Protein AF-A0ABD3BXP4-F1 (afdb_monomer_lite)

Structure (mmCIF, N/CA/C/O backbone):
data_AF-A0ABD3BXP4-F1
#
_entry.id   AF-A0ABD3BXP4-F1
#
loop_
_atom_site.group_PDB
_atom_site.id
_atom_site.type_symbol
_atom_site.label_atom_id
_atom_site.label_alt_id
_atom_site.label_comp_id
_atom_site.label_asym_id
_atom_site.label_entity_id
_atom_site.label_seq_id
_atom_site.pdbx_PDB_ins_code
_atom_site.Cartn_x
_atom_site.Cartn_y
_atom_site.Cartn_z
_atom_site.occupancy
_atom_site.B_iso_or_equiv
_atom_site.auth_seq_id
_atom_site.auth_comp_id
_atom_site.auth_asym_id
_atom_site.auth_atom_id
_atom_site.pdbx_PDB_model_num
ATOM 1 N N . MET A 1 1 ? -20.651 24.480 10.090 1.00 40.59 1 MET A N 1
ATOM 2 C CA . MET A 1 1 ? -19.998 23.654 9.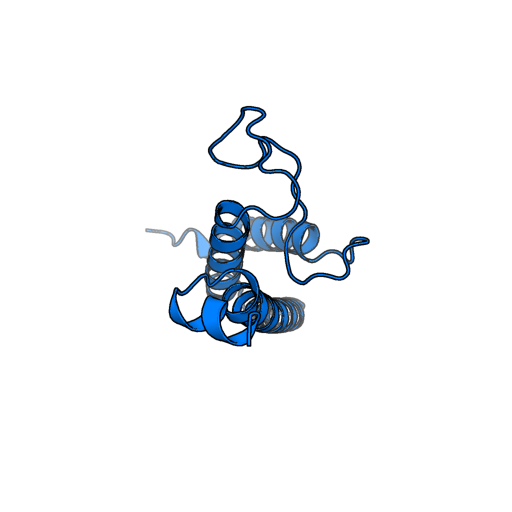054 1.00 40.59 1 MET A CA 1
ATOM 3 C C . MET A 1 1 ? -20.212 22.213 9.464 1.00 40.59 1 MET A C 1
ATOM 5 O O . MET A 1 1 ? -19.673 21.822 10.487 1.00 40.59 1 MET A O 1
ATOM 9 N N . HIS A 1 2 ? -21.087 21.483 8.774 1.00 48.44 2 HIS A N 1
ATOM 10 C CA . HIS A 1 2 ? -21.228 20.048 9.014 1.00 48.44 2 HIS A CA 1
ATOM 11 C C . HIS A 1 2 ? -19.946 19.380 8.520 1.00 48.44 2 HIS A C 1
ATOM 13 O O . HIS A 1 2 ? -19.571 19.586 7.366 1.00 48.44 2 HIS A O 1
ATOM 19 N N . ASP A 1 3 ? -19.243 18.674 9.403 1.00 56.88 3 ASP A N 1
ATOM 20 C CA . ASP A 1 3 ? -18.042 17.943 9.019 1.00 56.88 3 ASP A CA 1
ATOM 21 C C . ASP A 1 3 ? -18.461 16.850 8.023 1.00 56.88 3 ASP A C 1
ATOM 23 O O . ASP A 1 3 ? -19.333 16.031 8.312 1.00 56.88 3 ASP A O 1
ATOM 27 N N . CYS A 1 4 ? -17.914 16.881 6.806 1.00 58.25 4 CYS A N 1
ATOM 28 C CA . CYS A 1 4 ? -18.305 15.972 5.716 1.00 58.25 4 CYS A CA 1
ATOM 29 C C . CYS A 1 4 ? -18.085 14.491 6.101 1.00 58.25 4 CYS A C 1
ATOM 31 O O . CYS A 1 4 ? -18.719 13.583 5.571 1.00 58.25 4 CYS A O 1
ATOM 33 N N . THR A 1 5 ? -17.213 14.266 7.082 1.00 59.25 5 THR A N 1
ATOM 34 C CA . THR A 1 5 ? -16.868 12.977 7.689 1.00 59.25 5 THR A CA 1
ATOM 35 C C . THR A 1 5 ? -18.021 12.323 8.466 1.00 59.25 5 THR A C 1
ATOM 37 O O . THR A 1 5 ? -18.005 11.110 8.681 1.00 59.25 5 THR A O 1
ATOM 40 N N . GLU A 1 6 ? -19.031 13.102 8.869 1.00 62.03 6 GLU A N 1
ATOM 41 C CA . GLU A 1 6 ? -20.190 12.634 9.636 1.00 62.03 6 GLU A CA 1
ATOM 42 C C . GLU A 1 6 ? -21.306 12.090 8.733 1.00 62.03 6 GLU A C 1
ATOM 44 O O . GLU A 1 6 ? -22.199 11.389 9.215 1.00 62.03 6 GLU A O 1
ATOM 49 N N . LEU A 1 7 ? -21.268 12.378 7.423 1.00 75.69 7 LEU A N 1
ATOM 50 C CA . LEU A 1 7 ? -22.239 11.819 6.487 1.00 75.69 7 LEU A CA 1
ATOM 51 C C . LEU A 1 7 ? -21.978 10.318 6.300 1.00 75.69 7 LEU A C 1
ATOM 53 O O . LEU A 1 7 ? -20.861 9.940 5.944 1.00 75.69 7 LEU A O 1
ATOM 57 N N . PRO A 1 8 ? -22.996 9.449 6.440 1.00 73.38 8 PRO A N 1
ATOM 58 C CA . PRO A 1 8 ? -22.824 7.994 6.355 1.00 73.38 8 PRO A CA 1
ATOM 59 C C . PRO A 1 8 ? -22.314 7.517 4.984 1.00 73.38 8 PRO A C 1
ATOM 61 O O . PRO A 1 8 ? -21.710 6.448 4.883 1.00 73.38 8 PRO A O 1
ATOM 64 N N . GLU A 1 9 ? -22.503 8.323 3.939 1.00 79.25 9 GLU A N 1
ATOM 65 C CA . GLU A 1 9 ? -22.044 8.041 2.577 1.00 79.25 9 GLU A CA 1
ATOM 66 C C . GLU A 1 9 ? -20.512 8.088 2.439 1.00 79.25 9 GLU A C 1
ATOM 68 O O . GLU A 1 9 ? -19.934 7.291 1.697 1.00 79.25 9 GLU A O 1
ATOM 73 N N . VAL A 1 10 ? -19.824 8.963 3.186 1.00 79.81 10 VAL A N 1
ATOM 74 C CA . VAL A 1 10 ? -18.370 9.169 3.051 1.00 79.81 10 VAL A CA 1
ATOM 75 C C . VAL A 1 10 ? -17.571 7.964 3.573 1.00 79.81 10 VAL A C 1
ATOM 77 O O . VAL A 1 10 ? -16.796 7.389 2.801 1.00 79.81 10 VAL A O 1
ATOM 80 N N . PRO A 1 11 ? -17.783 7.471 4.813 1.00 77.94 11 PRO A N 1
ATOM 81 C CA . PRO A 1 11 ? -17.138 6.248 5.286 1.00 77.94 11 PRO A CA 1
ATOM 82 C C . PRO A 1 11 ? -17.510 5.020 4.450 1.00 77.94 11 PRO A C 1
ATOM 84 O O . PRO A 1 11 ? -16.696 4.108 4.304 1.00 77.94 11 PRO A O 1
ATOM 87 N N . ARG A 1 12 ? -18.725 4.976 3.886 1.00 82.62 12 ARG A N 1
ATOM 88 C CA . ARG A 1 12 ? -19.167 3.873 3.024 1.00 82.62 12 ARG A CA 1
ATOM 89 C C . ARG A 1 12 ? -18.388 3.834 1.710 1.00 82.62 12 ARG A C 1
ATOM 91 O O . ARG A 1 12 ? -17.916 2.762 1.332 1.00 82.62 12 ARG A O 1
ATOM 98 N N . GLY A 1 13 ? -18.200 4.984 1.060 1.00 83.25 13 GLY A N 1
ATOM 99 C CA . GLY A 1 13 ? -17.384 5.097 -0.150 1.00 83.25 13 GLY A CA 1
ATOM 100 C C . GLY A 1 13 ? -15.931 4.686 0.093 1.00 83.25 13 GLY A C 1
ATOM 101 O O . GLY A 1 13 ? -15.375 3.887 -0.659 1.00 83.25 13 GLY A O 1
ATOM 102 N N . ILE A 1 14 ? -15.344 5.138 1.203 1.00 83.62 14 ILE A N 1
ATOM 103 C CA . ILE A 1 14 ? -13.966 4.791 1.583 1.00 83.62 14 ILE A CA 1
ATOM 104 C C . ILE A 1 14 ? -13.814 3.290 1.826 1.00 83.62 14 ILE A C 1
ATOM 106 O O . ILE A 1 14 ? -12.871 2.685 1.322 1.00 83.62 14 ILE A O 1
ATOM 110 N N . LYS A 1 15 ? -14.759 2.662 2.540 1.00 82.31 15 LYS A N 1
ATOM 111 C CA . LYS A 1 15 ? -14.763 1.203 2.734 1.00 82.31 15 LYS A CA 1
ATOM 112 C C . LYS A 1 15 ? -14.804 0.450 1.404 1.00 82.31 15 LYS A C 1
ATOM 114 O O . LYS A 1 15 ? -14.115 -0.554 1.271 1.00 82.31 15 LYS A O 1
ATOM 119 N N . LEU A 1 16 ? -15.574 0.926 0.424 1.00 83.06 16 LEU A N 1
ATOM 120 C CA . LEU A 1 16 ? -15.668 0.285 -0.889 1.00 83.06 16 LEU A CA 1
ATOM 121 C C . LEU A 1 16 ? -14.345 0.369 -1.664 1.00 83.06 16 LEU A C 1
ATOM 123 O O . LEU A 1 16 ? -13.874 -0.647 -2.167 1.00 83.06 16 LEU A O 1
ATOM 127 N N . ILE A 1 17 ? -13.726 1.554 -1.706 1.00 84.56 17 ILE A N 1
ATOM 128 C CA . ILE A 1 17 ? -12.427 1.766 -2.366 1.00 84.56 17 ILE A CA 1
ATOM 129 C C . ILE A 1 17 ? -11.354 0.897 -1.703 1.00 84.56 17 ILE A C 1
ATOM 131 O O . ILE A 1 17 ? -10.616 0.190 -2.384 1.00 84.56 17 ILE A O 1
ATOM 135 N N . LEU A 1 18 ? -11.309 0.888 -0.370 1.00 81.44 18 LEU A N 1
ATOM 136 C CA . LEU A 1 18 ? -10.369 0.058 0.373 1.00 81.44 18 LEU A CA 1
ATOM 137 C C . LEU A 1 18 ? -10.596 -1.431 0.135 1.00 81.44 18 LEU A C 1
ATOM 139 O O . LEU A 1 18 ? -9.625 -2.144 -0.058 1.00 81.44 18 LEU A O 1
ATOM 143 N N . ASN A 1 19 ? -11.843 -1.902 0.100 1.00 81.12 19 ASN A N 1
ATOM 144 C CA . ASN A 1 19 ? -12.134 -3.305 -0.192 1.00 81.12 19 ASN A CA 1
ATOM 145 C C . ASN A 1 19 ? -11.696 -3.714 -1.604 1.00 81.12 19 ASN A C 1
ATOM 147 O O . ASN A 1 19 ? -11.319 -4.863 -1.789 1.00 81.12 19 ASN A O 1
ATOM 151 N N . LEU A 1 20 ? -11.712 -2.801 -2.581 1.00 80.12 20 LEU A N 1
ATOM 152 C CA . LEU A 1 20 ? -11.184 -3.064 -3.924 1.00 80.12 20 LEU A CA 1
ATOM 153 C C . LEU A 1 20 ? -9.652 -3.148 -3.917 1.00 80.12 20 LEU A C 1
ATOM 155 O O . LEU A 1 20 ? -9.091 -4.082 -4.480 1.00 80.12 20 LEU A O 1
ATOM 159 N N . CYS A 1 21 ? -8.974 -2.209 -3.251 1.00 78.00 21 CYS A N 1
ATOM 160 C CA . CYS A 1 21 ? -7.508 -2.167 -3.199 1.00 78.00 21 CYS A CA 1
ATOM 161 C C . CYS A 1 21 ? -6.885 -3.220 -2.266 1.00 78.00 21 CYS A C 1
ATOM 163 O O . CYS A 1 21 ? -5.729 -3.592 -2.445 1.00 78.00 21 CYS A O 1
ATOM 165 N N . LEU A 1 22 ? -7.622 -3.648 -1.239 1.00 74.19 22 LEU A N 1
ATOM 166 C CA . LEU A 1 22 ? -7.210 -4.641 -0.243 1.00 74.19 22 LEU A CA 1
ATOM 167 C C . LEU A 1 22 ? -7.788 -6.029 -0.520 1.00 74.19 22 LEU A C 1
ATOM 169 O O . LEU A 1 22 ? -7.496 -6.946 0.246 1.00 74.19 22 LEU A O 1
ATOM 173 N N . SER A 1 23 ? -8.610 -6.180 -1.565 1.00 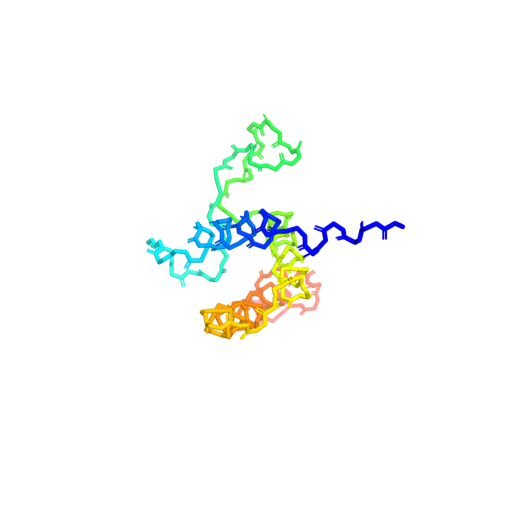72.94 23 SER A N 1
ATOM 174 C CA . SER A 1 23 ? -9.085 -7.489 -2.004 1.00 72.94 23 SER A CA 1
ATOM 175 C C . SER A 1 23 ? -7.881 -8.391 -2.249 1.00 72.94 23 SER A C 1
ATOM 177 O O . SER A 1 23 ? -6.875 -7.930 -2.793 1.00 72.94 23 SER A O 1
ATOM 179 N N . ASP A 1 24 ? -7.976 -9.658 -1.846 1.00 59.47 24 ASP A N 1
ATOM 180 C CA . ASP A 1 24 ? -6.956 -10.665 -2.129 1.00 59.47 24 ASP A CA 1
ATOM 181 C C . ASP A 1 24 ? -6.897 -10.907 -3.647 1.00 59.47 24 ASP A C 1
ATOM 183 O O . ASP A 1 24 ? -7.539 -11.799 -4.201 1.00 59.47 24 ASP A O 1
ATOM 187 N N . GLY A 1 25 ? -6.168 -10.039 -4.346 1.00 60.44 25 GLY A N 1
ATOM 188 C CA . GLY A 1 25 ? -5.784 -10.219 -5.735 1.00 60.44 25 GLY A CA 1
ATOM 189 C C . GLY A 1 25 ? -4.634 -11.217 -5.848 1.00 60.44 25 GLY A C 1
ATOM 190 O O . GLY A 1 25 ? -3.960 -11.534 -4.873 1.00 60.44 25 GLY A O 1
ATOM 191 N N . PHE A 1 26 ? -4.364 -11.673 -7.069 1.00 51.31 26 PHE A N 1
ATOM 192 C CA . PHE A 1 26 ? -3.279 -12.609 -7.404 1.00 51.31 26 PHE A CA 1
ATOM 193 C C . PHE A 1 26 ? -1.856 -12.075 -7.145 1.00 51.31 26 PHE A C 1
ATOM 195 O O . PHE A 1 26 ? -0.878 -12.706 -7.548 1.00 51.31 26 PHE A O 1
ATOM 202 N N . ASP A 1 27 ? -1.722 -10.917 -6.504 1.00 59.06 27 ASP A N 1
ATOM 203 C CA . ASP A 1 27 ? -0.448 -10.255 -6.317 1.00 59.06 27 ASP A CA 1
ATOM 204 C C . ASP A 1 27 ? 0.191 -10.650 -4.984 1.00 59.06 27 ASP A C 1
ATOM 206 O O . ASP A 1 27 ? -0.403 -10.539 -3.911 1.00 59.06 27 ASP A O 1
ATOM 210 N N . THR A 1 28 ? 1.427 -11.137 -5.060 1.00 62.62 28 THR A N 1
ATOM 211 C CA . THR A 1 28 ? 2.198 -11.588 -3.890 1.00 62.62 28 THR A CA 1
ATOM 212 C C . THR A 1 28 ? 2.841 -10.402 -3.161 1.00 62.62 28 THR A C 1
ATOM 214 O O . THR A 1 28 ? 3.354 -10.553 -2.051 1.00 62.62 28 THR A O 1
ATOM 217 N N . PHE A 1 29 ? 2.822 -9.216 -3.780 1.00 65.06 29 PHE A N 1
ATOM 218 C CA . PHE A 1 29 ? 3.464 -8.012 -3.273 1.00 65.06 29 PHE A CA 1
ATOM 219 C C . PHE A 1 29 ? 2.502 -7.102 -2.486 1.00 65.06 29 PHE A C 1
ATOM 221 O O . PHE A 1 29 ? 1.284 -7.113 -2.681 1.00 65.06 29 PHE A O 1
ATOM 228 N N . PRO A 1 30 ? 3.034 -6.284 -1.554 1.00 66.94 30 PRO A N 1
ATOM 229 C CA . PRO A 1 30 ? 2.234 -5.308 -0.824 1.00 66.94 30 PRO A CA 1
ATOM 230 C C . PRO A 1 30 ? 1.771 -4.124 -1.689 1.00 66.94 30 PRO A C 1
ATOM 232 O O . PRO A 1 30 ? 0.945 -3.337 -1.227 1.00 66.94 30 PRO A O 1
ATOM 235 N N . THR A 1 31 ? 2.317 -3.994 -2.898 1.00 68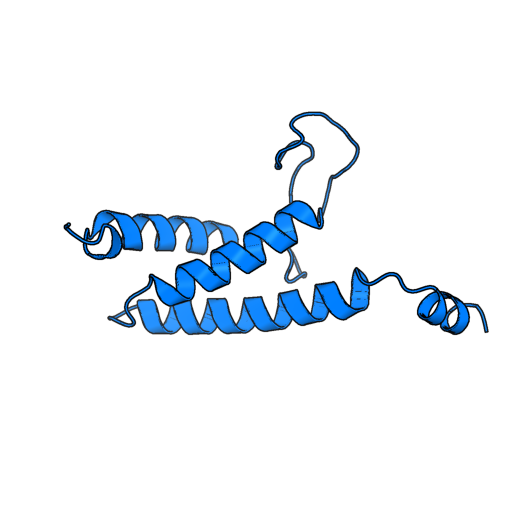.62 31 THR A N 1
ATOM 236 C CA . THR A 1 31 ? 2.086 -2.915 -3.859 1.00 68.62 31 THR A CA 1
ATOM 237 C C . THR A 1 31 ? 0.848 -3.156 -4.713 1.00 68.62 31 THR A C 1
ATOM 239 O O . THR A 1 31 ? 0.464 -4.292 -4.971 1.00 68.62 31 THR A O 1
ATOM 242 N N . LEU A 1 32 ? 0.225 -2.074 -5.175 1.00 70.75 32 LEU A N 1
ATOM 243 C CA . LEU A 1 32 ? -0.945 -2.154 -6.046 1.00 70.75 32 LEU A CA 1
ATOM 244 C C . LEU A 1 32 ? -0.498 -2.284 -7.507 1.00 70.75 32 LEU A C 1
ATOM 246 O O . LEU A 1 32 ? 0.203 -1.398 -7.999 1.00 70.75 32 LEU A O 1
ATOM 250 N N . LEU A 1 33 ? -0.879 -3.377 -8.175 1.00 72.75 33 LEU A N 1
ATOM 251 C CA . LEU A 1 33 ? -0.607 -3.589 -9.597 1.00 72.75 33 LEU A CA 1
ATOM 252 C C . LEU A 1 33 ? -1.410 -2.599 -10.435 1.00 72.75 33 LEU A C 1
ATOM 254 O O . LEU A 1 33 ? -2.640 -2.545 -10.343 1.00 72.75 33 LEU A O 1
ATOM 258 N N . CYS A 1 34 ? -0.727 -1.839 -11.283 1.00 71.19 34 CYS A N 1
ATOM 259 C CA . CYS A 1 34 ? -1.379 -0.867 -12.143 1.00 71.19 34 CYS A CA 1
ATOM 260 C C . CYS A 1 34 ? -1.023 -1.049 -13.619 1.00 71.19 34 CYS A C 1
ATOM 262 O O . CYS A 1 34 ? 0.126 -1.312 -13.989 1.00 71.19 34 CYS A O 1
ATOM 264 N N . ALA A 1 35 ? -2.036 -0.873 -14.468 1.00 66.88 35 ALA A N 1
ATOM 265 C CA . ALA A 1 35 ? -1.856 -0.747 -15.907 1.00 66.88 35 ALA A CA 1
ATOM 266 C C . ALA A 1 35 ? -1.178 0.592 -16.253 1.00 66.88 35 ALA A C 1
ATOM 268 O O . ALA A 1 35 ? -1.252 1.555 -15.490 1.00 66.88 35 ALA A O 1
ATOM 269 N N . ASP A 1 36 ? -0.526 0.657 -17.412 1.00 58.28 36 ASP A N 1
ATOM 270 C CA . ASP A 1 36 ? 0.053 1.905 -17.925 1.00 58.28 36 ASP A CA 1
ATOM 271 C C . ASP A 1 36 ? -1.059 2.956 -18.119 1.00 58.28 36 ASP A C 1
ATOM 273 O O . ASP A 1 36 ? -2.147 2.610 -18.583 1.00 58.28 36 ASP A O 1
ATOM 277 N N . GLY A 1 37 ? -0.813 4.217 -17.757 1.00 62.44 37 GLY A N 1
ATOM 278 C CA . GLY A 1 37 ? -1.831 5.279 -17.830 1.00 62.44 37 GLY A CA 1
ATOM 279 C C . GLY A 1 37 ? -2.711 5.470 -16.579 1.00 62.44 37 GLY A C 1
ATOM 280 O O . GLY A 1 37 ? -3.620 6.285 -16.583 1.00 62.44 37 GLY A O 1
ATOM 281 N N . CYS A 1 38 ? -2.488 4.716 -15.501 1.00 65.81 38 CYS A N 1
ATOM 282 C CA . CYS A 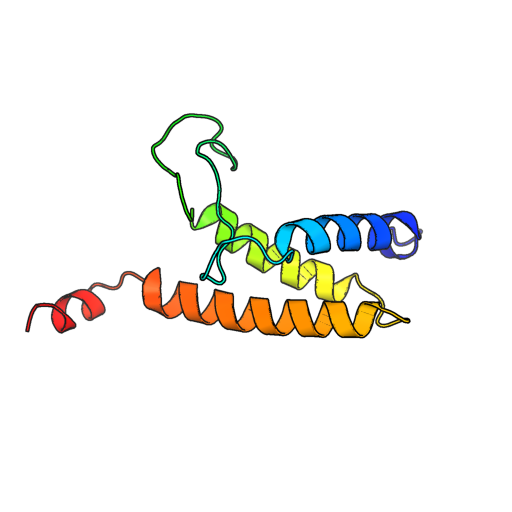1 38 ? -3.348 4.714 -14.301 1.00 65.81 38 CYS A CA 1
ATOM 283 C C . CYS A 1 38 ? -3.185 5.915 -13.347 1.00 65.81 38 CYS A C 1
ATOM 285 O O . CYS A 1 38 ? -3.866 5.978 -12.321 1.00 65.81 38 CYS A O 1
ATOM 287 N N . SER A 1 39 ? -2.239 6.809 -13.630 1.00 70.00 39 SER A N 1
ATOM 288 C CA . SER A 1 39 ? -1.836 7.904 -12.745 1.00 70.00 39 SER A CA 1
ATOM 289 C C . SER A 1 39 ? -2.084 9.261 -13.406 1.00 70.00 39 SER A C 1
ATOM 291 O O . SER A 1 39 ? -2.820 9.343 -14.385 1.00 70.00 39 SER A O 1
ATOM 293 N N . MET A 1 40 ? -1.469 10.343 -12.915 1.00 72.69 40 MET A N 1
ATOM 294 C CA . MET A 1 40 ? -1.554 11.658 -13.572 1.00 72.69 40 MET A CA 1
ATOM 295 C C . MET A 1 40 ? -1.071 11.604 -15.036 1.00 72.69 40 MET A C 1
ATOM 297 O O . MET A 1 40 ? -1.477 12.404 -15.879 1.00 72.69 40 MET A O 1
ATOM 301 N N . ILE A 1 41 ? -0.212 10.634 -15.343 1.00 71.38 41 ILE A N 1
ATOM 302 C CA . ILE A 1 41 ? 0.246 10.316 -16.689 1.00 71.38 41 ILE A CA 1
ATOM 303 C C . ILE A 1 41 ? -0.736 9.325 -17.333 1.00 71.38 41 ILE A C 1
ATOM 305 O O . ILE A 1 41 ? -0.651 8.133 -17.068 1.00 71.38 41 ILE A O 1
ATOM 309 N N . ASP A 1 42 ? -1.608 9.819 -18.217 1.00 72.44 42 ASP A N 1
ATOM 310 C CA . ASP A 1 42 ? -2.606 9.048 -18.999 1.00 72.44 42 ASP A CA 1
ATOM 311 C C . ASP A 1 42 ? -2.078 8.609 -20.389 1.00 72.44 42 ASP A C 1
ATOM 313 O O . ASP A 1 42 ? -2.809 8.378 -21.350 1.00 72.44 42 ASP A O 1
ATOM 317 N N . ARG A 1 43 ? -0.753 8.554 -20.561 1.00 71.56 43 ARG A N 1
ATOM 318 C CA . ARG A 1 43 ? -0.124 8.070 -21.802 1.00 71.56 43 ARG A CA 1
ATOM 319 C C . ARG A 1 43 ? 0.762 6.882 -21.506 1.00 71.56 43 ARG A C 1
ATOM 321 O O . ARG A 1 43 ? 1.377 6.821 -20.448 1.00 71.56 43 ARG A O 1
ATOM 328 N N . ARG A 1 44 ? 0.885 5.993 -22.497 1.00 65.75 44 ARG A N 1
ATOM 329 C CA . ARG A 1 44 ? 1.833 4.879 -22.459 1.00 65.75 44 ARG A CA 1
ATOM 330 C C . ARG A 1 44 ? 3.260 5.401 -22.338 1.00 65.75 44 ARG A C 1
ATOM 332 O O . ARG A 1 44 ? 3.854 5.814 -23.332 1.00 65.75 44 ARG A O 1
ATOM 339 N N . MET A 1 45 ? 3.779 5.401 -21.118 1.00 68.75 45 MET A N 1
ATOM 340 C CA . MET A 1 45 ? 5.131 5.853 -20.780 1.00 68.75 45 MET A CA 1
ATOM 341 C C . MET A 1 45 ? 5.992 4.690 -20.272 1.00 68.75 45 MET A C 1
ATOM 343 O O . MET A 1 45 ? 7.117 4.907 -19.832 1.00 68.75 45 MET A O 1
ATOM 347 N N . GLY A 1 46 ? 5.482 3.452 -20.338 1.00 68.25 46 GLY A N 1
ATOM 348 C CA . GLY A 1 46 ? 6.192 2.277 -19.840 1.00 68.25 46 GLY A CA 1
ATOM 349 C C . GLY A 1 46 ? 6.174 2.175 -18.315 1.00 68.25 46 GLY A C 1
ATOM 350 O O . GLY A 1 46 ? 6.982 1.451 -17.745 1.00 68.25 46 GLY A O 1
ATOM 351 N N . ILE A 1 47 ? 5.249 2.875 -17.650 1.00 68.75 47 ILE A N 1
ATOM 352 C CA . ILE A 1 47 ? 5.111 2.902 -16.188 1.00 68.75 47 ILE A CA 1
ATOM 353 C C . ILE A 1 47 ? 4.106 1.823 -15.745 1.00 68.75 47 ILE A C 1
ATOM 355 O O . ILE A 1 47 ? 3.206 2.052 -14.939 1.00 68.75 47 ILE A O 1
ATOM 359 N N . TYR A 1 48 ? 4.217 0.634 -16.335 1.00 71.38 48 TYR A N 1
ATOM 360 C CA . TYR A 1 48 ? 3.390 -0.515 -15.981 1.00 71.38 48 TYR A CA 1
ATOM 361 C C . TYR A 1 48 ? 3.975 -1.244 -14.764 1.00 71.38 48 TYR A C 1
ATOM 363 O O . TYR A 1 48 ? 5.181 -1.210 -14.517 1.00 71.38 48 TYR A O 1
ATOM 371 N N . GLY A 1 49 ? 3.124 -1.931 -14.001 1.00 78.94 49 GLY A N 1
ATOM 372 C CA . GLY A 1 49 ? 3.544 -2.680 -12.818 1.00 78.94 49 GLY A CA 1
ATOM 373 C C . GLY A 1 49 ? 3.297 -1.882 -11.544 1.00 78.94 49 GLY A C 1
ATOM 374 O O . GLY A 1 49 ? 2.156 -1.793 -11.098 1.00 78.94 49 GLY A O 1
ATOM 375 N N . TYR A 1 50 ? 4.351 -1.297 -10.968 1.00 80.00 50 TYR A N 1
ATOM 376 C CA . TYR A 1 50 ? 4.300 -0.674 -9.638 1.00 80.00 50 TYR A CA 1
ATOM 377 C C . TYR A 1 50 ? 4.908 0.745 -9.613 1.00 80.00 50 TYR A C 1
ATOM 379 O O . TYR A 1 50 ? 5.968 0.959 -9.013 1.00 80.00 50 TYR A O 1
ATOM 387 N N . PRO A 1 51 ? 4.262 1.738 -10.255 1.00 82.06 51 PRO A N 1
ATOM 388 C CA . PRO A 1 51 ? 4.705 3.131 -10.213 1.00 82.06 51 PRO A CA 1
ATOM 389 C C . PRO A 1 51 ? 4.829 3.665 -8.787 1.00 82.06 51 PRO A C 1
ATOM 391 O O . PRO A 1 51 ? 3.870 3.578 -8.018 1.00 82.06 51 PRO A O 1
ATOM 394 N N . ILE A 1 52 ? 5.949 4.321 -8.461 1.00 81.56 52 ILE A N 1
ATOM 395 C CA . ILE A 1 52 ? 6.139 4.956 -7.145 1.00 81.56 52 ILE A CA 1
ATOM 396 C C . ILE A 1 52 ? 5.076 6.026 -6.853 1.00 81.56 52 ILE A C 1
ATOM 398 O O . ILE A 1 52 ? 4.663 6.168 -5.707 1.00 81.56 52 ILE A O 1
ATOM 402 N N . GLU A 1 53 ? 4.581 6.726 -7.879 1.00 79.62 53 GLU A N 1
ATOM 403 C CA . GLU A 1 53 ? 3.508 7.721 -7.747 1.00 79.62 53 GLU A CA 1
ATOM 404 C C . GLU A 1 53 ? 2.219 7.086 -7.211 1.00 79.62 53 GLU A C 1
ATOM 406 O O . GLU A 1 53 ? 1.669 7.550 -6.212 1.00 79.62 53 GLU A O 1
ATOM 411 N N . ILE A 1 54 ? 1.782 5.968 -7.801 1.00 82.88 54 ILE A N 1
ATOM 412 C CA . ILE A 1 54 ? 0.595 5.252 -7.323 1.00 82.88 54 ILE A CA 1
ATOM 413 C C . ILE A 1 54 ? 0.841 4.632 -5.950 1.00 82.88 54 ILE A C 1
ATOM 415 O O . ILE A 1 54 ? -0.034 4.719 -5.092 1.00 82.88 54 ILE A O 1
ATOM 419 N N . GLN A 1 55 ? 2.024 4.064 -5.692 1.00 85.00 55 GLN A N 1
ATOM 420 C CA . GLN A 1 55 ? 2.318 3.501 -4.369 1.00 85.00 55 GLN A CA 1
ATOM 421 C C . GLN A 1 55 ? 2.324 4.582 -3.274 1.00 85.00 55 GLN A C 1
ATOM 423 O O . GLN A 1 55 ? 1.806 4.353 -2.180 1.00 85.00 55 GLN A O 1
ATOM 428 N N . ALA A 1 56 ? 2.847 5.778 -3.561 1.00 85.94 56 ALA A N 1
ATOM 429 C CA . ALA A 1 56 ? 2.835 6.908 -2.635 1.00 85.94 56 ALA A CA 1
ATOM 430 C C . ALA A 1 56 ? 1.413 7.437 -2.391 1.00 85.94 56 ALA A C 1
ATOM 432 O O . ALA A 1 56 ? 1.030 7.663 -1.239 1.00 85.94 56 ALA A O 1
ATOM 433 N N . LEU A 1 57 ? 0.606 7.580 -3.450 1.00 85.44 57 LEU A N 1
ATOM 434 C CA . LEU A 1 57 ? -0.803 7.967 -3.338 1.00 85.44 57 LEU A CA 1
ATOM 435 C C . LEU A 1 57 ? -1.611 6.929 -2.558 1.00 85.44 57 LEU A C 1
ATOM 437 O O . LEU A 1 57 ? -2.405 7.297 -1.695 1.00 85.44 57 LEU A O 1
ATOM 441 N N . PHE A 1 58 ? -1.372 5.641 -2.800 1.00 85.75 58 PHE A N 1
ATOM 442 C CA . PHE A 1 58 ? -2.019 4.556 -2.074 1.00 85.75 58 PHE A CA 1
ATOM 443 C C . PHE A 1 58 ? -1.633 4.562 -0.590 1.00 85.75 58 PHE A C 1
ATOM 445 O O . PHE A 1 58 ? -2.508 4.510 0.274 1.00 85.75 58 PHE A O 1
ATOM 452 N N . PHE A 1 59 ? -0.345 4.732 -0.272 1.00 86.88 59 PHE A N 1
ATOM 453 C CA . PHE A 1 59 ? 0.126 4.894 1.106 1.00 86.88 59 PHE A CA 1
ATOM 454 C C . PHE A 1 59 ? -0.550 6.081 1.809 1.00 86.88 59 PHE A C 1
ATOM 456 O O . PHE A 1 59 ? -1.007 5.958 2.950 1.00 86.88 59 PHE A O 1
ATOM 463 N N . PHE A 1 60 ? -0.650 7.226 1.130 1.00 87.62 60 PHE A N 1
ATOM 464 C CA . PHE A 1 60 ? -1.316 8.410 1.667 1.00 87.62 60 PHE A CA 1
ATOM 465 C C . PHE A 1 60 ? -2.820 8.174 1.873 1.00 87.62 60 PHE A C 1
ATOM 467 O O . PHE A 1 60 ? -3.342 8.442 2.956 1.00 87.62 60 PHE A O 1
ATOM 474 N N . ALA A 1 61 ? -3.500 7.582 0.889 1.00 87.06 61 ALA A N 1
ATOM 475 C CA . ALA A 1 61 ? -4.919 7.249 0.959 1.00 87.06 61 ALA A CA 1
ATOM 476 C C . ALA A 1 61 ? -5.236 6.285 2.113 1.00 87.06 61 ALA A C 1
ATOM 478 O O . ALA A 1 61 ? -6.223 6.489 2.823 1.00 87.06 61 ALA A O 1
ATOM 479 N N . LEU A 1 62 ? -4.384 5.283 2.366 1.00 86.88 62 LEU A N 1
ATOM 480 C CA . LEU A 1 62 ? -4.512 4.372 3.510 1.00 86.88 62 LEU A CA 1
ATOM 481 C C . LEU A 1 62 ? -4.426 5.124 4.848 1.00 86.88 62 LEU A C 1
ATOM 483 O O . LEU A 1 62 ? -5.258 4.912 5.735 1.00 86.88 62 LEU A O 1
ATOM 487 N N . ARG A 1 63 ? -3.465 6.048 4.989 1.00 88.94 63 ARG A N 1
ATOM 488 C CA . ARG A 1 63 ? -3.314 6.867 6.204 1.00 88.94 63 ARG A CA 1
ATOM 489 C C . ARG A 1 63 ? -4.509 7.790 6.435 1.00 88.94 63 ARG A C 1
ATOM 491 O O . ARG A 1 63 ? -4.995 7.862 7.563 1.00 88.94 63 ARG A O 1
ATOM 498 N N . CYS A 1 64 ? -4.998 8.454 5.391 1.00 87.06 64 CYS A N 1
ATOM 499 C CA . CYS A 1 64 ? -6.186 9.306 5.476 1.00 87.06 64 CYS A CA 1
ATOM 500 C C . CYS A 1 64 ? -7.440 8.489 5.805 1.00 87.06 64 CYS A C 1
ATOM 502 O O . CYS A 1 64 ? -8.219 8.869 6.677 1.00 87.06 64 CYS A O 1
ATOM 504 N N . SER A 1 65 ? -7.604 7.322 5.179 1.00 85.31 65 SER A N 1
ATOM 505 C CA . SER A 1 65 ? -8.749 6.445 5.433 1.00 85.31 65 SER A CA 1
ATOM 506 C C . SER A 1 65 ? -8.781 5.948 6.878 1.00 85.31 65 SER A C 1
ATOM 508 O O . SER A 1 65 ? -9.850 5.906 7.479 1.00 85.31 65 SER A O 1
ATOM 510 N N . LYS A 1 66 ? -7.618 5.650 7.477 1.00 84.88 66 LYS A N 1
ATOM 511 C CA . LYS A 1 66 ? -7.504 5.281 8.900 1.00 84.88 66 LYS A CA 1
ATOM 512 C C . LYS A 1 66 ? -8.020 6.377 9.840 1.00 84.88 66 LYS A C 1
ATOM 514 O O . LYS A 1 66 ? -8.592 6.050 10.872 1.00 84.88 66 LYS A O 1
ATOM 519 N N . GLN A 1 67 ? -7.820 7.652 9.502 1.00 83.19 67 GLN A N 1
ATOM 520 C CA . GLN A 1 67 ? -8.303 8.783 10.309 1.00 83.19 67 GLN A CA 1
ATOM 521 C C . GLN A 1 67 ? -9.808 9.020 10.146 1.00 83.19 67 GLN A C 1
ATOM 523 O O . GLN A 1 67 ? -10.457 9.507 11.067 1.00 83.19 67 GLN A O 1
ATOM 528 N N . LEU A 1 68 ? -10.353 8.675 8.980 1.00 80.94 68 LEU A N 1
ATOM 529 C CA . LEU A 1 68 ? -11.741 8.938 8.611 1.00 80.94 68 LEU A CA 1
ATOM 530 C C . LEU A 1 68 ? -12.694 7.775 8.953 1.00 80.94 68 LEU A C 1
ATOM 532 O O . LEU A 1 68 ? -13.906 7.955 9.059 1.00 80.94 68 LEU A O 1
ATOM 536 N N . LEU A 1 69 ? -12.161 6.570 9.156 1.00 80.00 69 LEU A N 1
ATOM 537 C CA . LEU A 1 69 ? -12.925 5.397 9.572 1.00 80.00 69 LEU A CA 1
ATOM 538 C C . LEU A 1 69 ? -13.176 5.406 11.085 1.00 80.00 69 LEU A C 1
ATOM 540 O O . LEU A 1 69 ? -12.255 5.254 11.886 1.00 80.00 69 LEU A O 1
ATOM 544 N N . LYS A 1 70 ? -14.450 5.485 11.482 1.00 77.25 70 LYS A N 1
ATOM 545 C CA . LYS A 1 70 ? -14.864 5.231 12.869 1.00 77.25 70 LYS A CA 1
ATOM 546 C C . LYS A 1 70 ? -14.698 3.726 13.188 1.00 77.25 70 LYS A C 1
ATOM 548 O O . LYS A 1 70 ? -15.067 2.892 12.355 1.00 77.25 70 LYS A O 1
ATOM 553 N N . PRO A 1 71 ? -14.179 3.343 14.372 1.00 71.44 71 PRO A N 1
ATOM 554 C CA . PRO A 1 71 ? -13.865 1.950 14.734 1.00 71.44 71 PRO A CA 1
ATOM 555 C C . PRO A 1 71 ? -15.095 1.065 15.019 1.00 71.44 71 PRO A C 1
ATOM 557 O O . PRO A 1 71 ? -14.969 -0.012 15.599 1.00 71.44 71 PRO A O 1
ATOM 560 N N . GLU A 1 72 ? -16.289 1.495 14.625 1.00 72.06 72 GLU A N 1
ATOM 561 C CA . GLU A 1 72 ? -17.538 0.794 14.903 1.00 72.06 72 GLU A CA 1
ATOM 562 C C . GLU A 1 72 ? -17.694 -0.463 14.030 1.00 72.06 72 GLU A C 1
ATOM 564 O O . GLU A 1 72 ? -17.411 -0.465 12.825 1.00 72.06 72 GLU A O 1
ATOM 569 N N . HIS A 1 73 ? -18.177 -1.541 14.654 1.00 67.44 73 HIS A N 1
ATOM 570 C CA . HIS A 1 73 ? -18.502 -2.824 14.026 1.00 67.44 73 HIS A CA 1
ATOM 571 C C . HIS A 1 73 ? -17.327 -3.444 13.235 1.00 67.44 73 HIS A C 1
ATOM 573 O O . HIS A 1 73 ? -16.387 -3.969 13.831 1.00 67.44 73 HIS A O 1
ATOM 579 N N . ASP A 1 74 ? -17.367 -3.376 11.904 1.00 69.00 74 ASP A N 1
ATOM 580 C CA . ASP A 1 74 ? -16.387 -3.959 10.979 1.00 69.00 74 ASP A CA 1
ATOM 581 C C . ASP A 1 74 ? -15.199 -3.017 10.702 1.00 69.00 74 ASP A C 1
ATOM 583 O O . ASP A 1 74 ? -14.199 -3.407 10.098 1.00 69.00 74 ASP A O 1
ATOM 587 N N . GLY A 1 75 ? -15.277 -1.764 11.173 1.00 72.31 75 GLY A N 1
ATOM 588 C CA . GLY A 1 75 ? -14.219 -0.768 11.003 1.00 72.31 75 GLY A CA 1
ATOM 589 C C . GLY A 1 75 ? -12.906 -1.177 11.669 1.00 72.31 75 GLY A C 1
ATOM 590 O O . GLY A 1 75 ? -11.840 -0.919 11.118 1.00 72.31 75 GLY A O 1
ATOM 591 N N . LYS A 1 76 ? -12.962 -1.883 12.806 1.00 81.69 76 LYS A N 1
ATOM 592 C CA . LYS A 1 76 ? -11.762 -2.304 13.544 1.00 81.69 76 LYS A CA 1
ATOM 593 C C . LYS A 1 76 ? -10.897 -3.297 12.757 1.00 81.69 76 LYS A C 1
ATOM 595 O O . LYS A 1 76 ? -9.690 -3.100 12.664 1.00 81.69 76 LYS A O 1
ATOM 600 N N . LYS A 1 77 ? -11.512 -4.309 12.134 1.00 83.19 77 LYS A N 1
ATOM 601 C CA . LYS A 1 77 ? -10.798 -5.279 11.282 1.00 83.19 77 LYS A CA 1
ATOM 602 C C . LYS A 1 77 ? -10.169 -4.596 10.070 1.00 83.19 77 LYS A C 1
ATOM 604 O O . LYS A 1 77 ? -9.024 -4.876 9.731 1.00 83.19 77 LYS A O 1
ATOM 609 N N . LEU A 1 78 ? -10.902 -3.672 9.447 1.00 81.50 78 LEU A N 1
ATOM 610 C CA . LEU A 1 78 ? -10.403 -2.917 8.300 1.00 81.50 78 LEU A CA 1
ATOM 611 C C . LEU A 1 78 ? -9.216 -2.025 8.689 1.00 81.50 78 LEU A C 1
ATOM 613 O O . LEU A 1 78 ? -8.218 -2.001 7.979 1.00 81.50 78 LEU A O 1
ATOM 617 N N . ILE A 1 79 ? -9.279 -1.352 9.841 1.00 85.19 79 ILE A N 1
ATOM 618 C CA . ILE A 1 79 ? -8.169 -0.546 10.371 1.00 85.19 79 ILE A CA 1
ATOM 619 C C . ILE A 1 79 ? -6.928 -1.412 10.630 1.00 85.19 79 ILE A C 1
ATOM 621 O O . ILE A 1 79 ? -5.827 -0.998 10.276 1.00 85.19 79 ILE A O 1
ATOM 625 N N . GLU A 1 80 ? -7.085 -2.615 11.188 1.00 86.75 80 GLU A N 1
ATOM 626 C CA . GLU A 1 80 ? -5.969 -3.554 11.388 1.00 86.75 80 GLU A CA 1
ATOM 627 C C . GLU A 1 80 ? -5.351 -4.024 10.058 1.00 86.75 80 GLU A C 1
ATOM 629 O O . GLU A 1 80 ? -4.128 -4.117 9.945 1.00 86.75 80 GLU A O 1
ATOM 634 N N . LEU A 1 81 ? -6.171 -4.288 9.034 1.00 85.12 81 LEU A N 1
ATOM 635 C CA . LEU A 1 81 ? -5.694 -4.632 7.688 1.00 85.12 81 LEU A CA 1
ATOM 636 C C . LEU A 1 81 ? -4.941 -3.469 7.031 1.00 85.12 81 LEU A C 1
ATOM 638 O O . LEU A 1 81 ? -3.867 -3.678 6.461 1.00 85.12 81 LEU A O 1
ATOM 642 N N . ILE A 1 82 ? -5.474 -2.248 7.151 1.00 87.19 82 ILE A N 1
ATOM 643 C CA . ILE A 1 82 ? -4.819 -1.020 6.684 1.00 87.19 82 ILE A CA 1
ATOM 644 C C . ILE A 1 82 ? -3.450 -0.874 7.352 1.00 87.19 82 ILE A C 1
ATOM 646 O O . ILE A 1 82 ? -2.467 -0.616 6.663 1.00 87.19 82 ILE A O 1
ATOM 650 N N . ASP A 1 83 ? -3.362 -1.073 8.669 1.00 88.19 83 ASP A N 1
ATOM 651 C CA . ASP A 1 83 ? -2.110 -0.915 9.415 1.00 88.19 83 ASP A CA 1
ATOM 652 C C . ASP A 1 83 ? -1.047 -1.922 8.958 1.00 88.19 83 ASP A C 1
ATOM 654 O O . ASP A 1 83 ? 0.078 -1.539 8.636 1.00 88.19 83 ASP A O 1
ATOM 658 N N . LYS A 1 84 ? -1.431 -3.198 8.804 1.00 88.00 84 LYS A N 1
ATOM 659 C CA . LYS A 1 84 ? -0.548 -4.243 8.262 1.00 88.00 84 LYS A CA 1
ATOM 660 C C . LYS A 1 84 ? -0.025 -3.886 6.869 1.00 88.00 84 LYS A C 1
ATOM 662 O O . LYS A 1 84 ? 1.165 -4.057 6.597 1.00 88.00 84 LYS A O 1
ATOM 667 N N . ARG A 1 85 ? -0.890 -3.371 5.987 1.00 86.12 85 ARG A N 1
ATOM 668 C CA . ARG A 1 85 ? -0.509 -2.970 4.622 1.00 86.12 85 ARG A CA 1
ATOM 669 C C . ARG A 1 85 ? 0.375 -1.729 4.604 1.00 86.12 85 ARG A C 1
ATOM 671 O O . ARG A 1 85 ? 1.342 -1.722 3.853 1.00 86.12 85 ARG A O 1
ATOM 678 N N . ILE A 1 86 ? 0.118 -0.733 5.454 1.00 87.94 86 ILE A N 1
ATOM 679 C CA . ILE A 1 86 ? 0.990 0.442 5.622 1.00 87.94 86 ILE A CA 1
ATOM 680 C C . ILE A 1 86 ? 2.400 0.001 6.023 1.00 87.94 86 ILE A C 1
ATOM 682 O O . ILE A 1 86 ? 3.370 0.452 5.415 1.00 87.94 86 ILE A O 1
ATOM 686 N N . THR A 1 87 ? 2.527 -0.896 7.005 1.00 88.00 87 THR A N 1
ATOM 687 C CA . THR A 1 87 ? 3.832 -1.412 7.441 1.00 88.00 87 THR A CA 1
ATOM 688 C C . THR A 1 87 ? 4.543 -2.171 6.320 1.00 88.00 87 THR A C 1
ATOM 690 O O . THR A 1 87 ? 5.713 -1.899 6.051 1.00 88.00 87 THR A O 1
ATOM 693 N N . ALA A 1 88 ? 3.843 -3.077 5.631 1.00 87.44 88 ALA A N 1
ATOM 694 C CA . ALA A 1 88 ? 4.422 -3.859 4.539 1.00 87.44 88 ALA A CA 1
ATOM 695 C C . ALA A 1 88 ? 4.846 -2.983 3.345 1.00 87.44 88 ALA A C 1
ATOM 697 O O . ALA A 1 88 ? 5.938 -3.161 2.807 1.00 87.44 88 ALA A O 1
ATOM 698 N N . LEU A 1 89 ? 4.017 -2.006 2.964 1.00 85.19 89 LEU A N 1
ATOM 699 C CA . LEU A 1 89 ? 4.295 -1.074 1.871 1.00 85.19 89 LEU A CA 1
ATOM 700 C C . LEU A 1 89 ? 5.466 -0.144 2.207 1.00 85.19 89 LEU A C 1
ATOM 702 O O . LEU A 1 89 ? 6.352 0.042 1.379 1.00 85.19 89 LEU A O 1
ATOM 706 N N . CYS A 1 90 ? 5.513 0.386 3.433 1.00 86.69 90 CYS A N 1
ATOM 707 C CA . CYS A 1 90 ? 6.622 1.216 3.906 1.00 86.69 90 CYS A CA 1
ATOM 708 C C . CYS A 1 90 ? 7.950 0.451 3.839 1.00 86.69 90 CYS A C 1
ATOM 710 O O . CYS A 1 90 ? 8.914 0.935 3.246 1.00 86.69 90 CYS A O 1
ATOM 712 N N . HIS A 1 91 ? 7.971 -0.780 4.361 1.00 86.38 91 HIS A N 1
ATOM 713 C CA . HIS A 1 91 ? 9.146 -1.644 4.295 1.00 86.38 91 HIS A CA 1
ATOM 714 C C . HIS A 1 91 ? 9.554 -1.945 2.845 1.00 86.38 91 HIS A C 1
ATOM 716 O O . HIS A 1 91 ? 10.739 -1.932 2.521 1.00 86.38 91 HIS A O 1
ATOM 722 N N . HIS A 1 92 ? 8.594 -2.200 1.953 1.00 85.25 92 HIS A N 1
ATOM 723 C CA . HIS A 1 92 ? 8.889 -2.495 0.552 1.00 85.25 92 HIS A CA 1
ATOM 724 C C . HIS A 1 92 ? 9.477 -1.282 -0.188 1.00 85.25 92 HIS A C 1
ATOM 726 O O . HIS A 1 92 ? 10.503 -1.406 -0.850 1.00 85.25 92 HIS A O 1
ATOM 732 N N . ILE A 1 93 ? 8.897 -0.091 -0.021 1.00 84.31 93 ILE A N 1
ATOM 733 C CA . ILE A 1 93 ? 9.404 1.137 -0.651 1.00 84.31 93 ILE A CA 1
ATOM 734 C C . ILE A 1 93 ? 10.805 1.479 -0.122 1.00 84.31 93 ILE A C 1
ATOM 736 O O . ILE A 1 93 ? 11.710 1.754 -0.906 1.00 84.31 93 ILE A O 1
ATOM 740 N N . GLN A 1 94 ? 11.023 1.409 1.192 1.00 84.19 94 GLN A N 1
ATOM 741 C CA . GLN A 1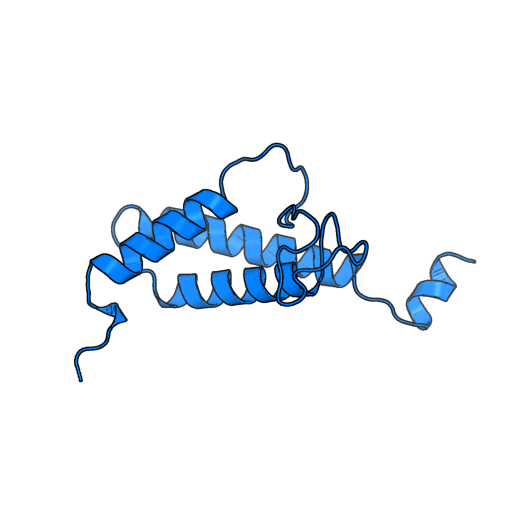 94 ? 12.318 1.750 1.790 1.00 84.19 94 GLN A CA 1
ATOM 742 C C . GLN A 1 94 ? 13.453 0.812 1.367 1.00 84.19 94 GLN A C 1
ATOM 744 O O . GLN A 1 94 ? 14.579 1.271 1.216 1.00 84.19 94 GLN A O 1
ATOM 749 N N . ASN A 1 95 ? 13.175 -0.480 1.174 1.00 82.50 95 ASN A N 1
ATOM 750 C CA . ASN A 1 95 ? 14.215 -1.453 0.829 1.00 82.50 95 ASN A CA 1
ATOM 751 C C . ASN A 1 95 ? 14.415 -1.634 -0.681 1.00 82.50 95 ASN A C 1
ATOM 753 O O . ASN A 1 95 ? 15.536 -1.900 -1.099 1.00 82.50 95 ASN A O 1
ATOM 757 N N . TYR A 1 96 ? 13.356 -1.521 -1.492 1.00 80.69 96 TYR A N 1
ATOM 758 C CA . TYR A 1 96 ? 13.417 -1.856 -2.923 1.00 80.69 96 TYR A CA 1
ATOM 759 C C . TYR A 1 96 ? 13.333 -0.645 -3.857 1.00 80.69 96 TYR A C 1
ATOM 761 O O . TYR A 1 96 ? 13.791 -0.737 -4.992 1.00 80.69 96 TYR A O 1
ATOM 769 N N . TYR A 1 97 ? 12.774 0.485 -3.409 1.00 80.06 97 TYR A N 1
ATOM 770 C CA . TYR A 1 97 ? 12.650 1.698 -4.233 1.00 80.06 97 TYR A CA 1
ATOM 771 C C . TYR A 1 97 ? 13.678 2.774 -3.887 1.00 80.06 97 TYR A C 1
ATOM 773 O O . TYR A 1 97 ? 13.898 3.688 -4.682 1.00 80.06 97 TYR A O 1
ATOM 781 N N . TRP A 1 98 ? 14.299 2.699 -2.709 1.00 80.94 98 TRP A N 1
ATOM 782 C CA . TRP A 1 98 ? 15.324 3.654 -2.314 1.00 80.94 98 TRP A CA 1
ATOM 783 C C . TRP A 1 98 ? 16.633 3.378 -3.060 1.00 80.94 98 TRP A C 1
ATOM 785 O O . TRP A 1 98 ? 17.343 2.416 -2.775 1.00 80.94 98 TRP A O 1
ATOM 795 N N . LEU A 1 99 ? 16.956 4.243 -4.018 1.00 76.44 99 LEU A N 1
ATOM 796 C CA . LEU A 1 99 ? 18.216 4.209 -4.751 1.00 76.44 99 LEU A CA 1
ATOM 797 C C . LEU A 1 99 ? 19.162 5.250 -4.155 1.00 76.44 99 LEU A C 1
ATOM 799 O O . LEU A 1 99 ? 19.002 6.446 -4.380 1.00 76.44 99 LEU A O 1
ATOM 803 N N . ASP A 1 100 ? 20.157 4.781 -3.407 1.00 76.94 100 ASP A N 1
ATOM 804 C CA . ASP A 1 100 ? 21.277 5.601 -2.948 1.00 76.94 100 ASP A CA 1
ATOM 805 C C . ASP A 1 100 ? 22.582 5.115 -3.595 1.00 76.94 100 ASP A C 1
ATOM 807 O O . ASP A 1 100 ? 22.827 3.917 -3.768 1.00 76.94 100 ASP A O 1
ATOM 811 N N . SER A 1 101 ? 23.445 6.066 -3.931 1.00 67.38 101 SER A N 1
ATOM 812 C CA . SER A 1 101 ? 24.838 5.895 -4.351 1.00 67.38 101 SER A CA 1
ATOM 813 C C . SER A 1 101 ? 25.617 4.907 -3.470 1.00 67.38 101 SER A C 1
ATOM 815 O O . SER A 1 101 ? 26.383 4.098 -3.992 1.00 67.38 101 SER A O 1
ATOM 817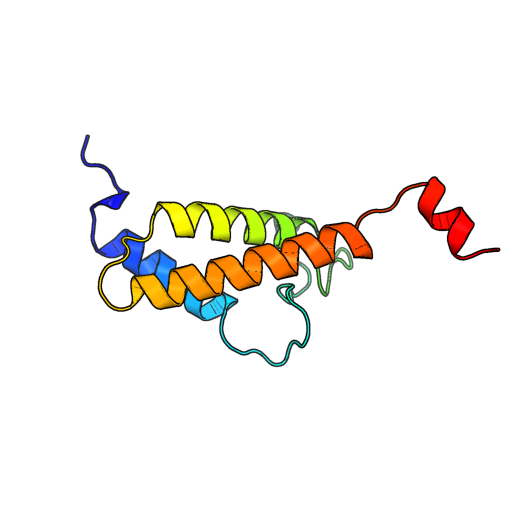 N N . TYR A 1 102 ? 25.388 4.907 -2.152 1.00 61.00 102 TYR A N 1
ATOM 818 C CA . TYR A 1 102 ? 26.030 3.967 -1.222 1.00 61.00 102 TYR A CA 1
ATOM 819 C C . TYR A 1 102 ? 25.512 2.524 -1.335 1.00 61.00 102 TYR A C 1
ATOM 821 O O . TYR A 1 102 ? 26.256 1.581 -1.065 1.00 61.00 102 TYR A O 1
ATOM 829 N N . HIS A 1 103 ? 24.257 2.328 -1.749 1.00 54.31 103 HIS A N 1
ATOM 830 C CA . HIS A 1 103 ? 23.652 0.998 -1.866 1.00 54.31 103 HIS A CA 1
ATOM 831 C C . HIS A 1 103 ? 24.168 0.236 -3.098 1.00 54.31 103 HIS A C 1
ATOM 833 O O . HIS A 1 103 ? 24.299 -0.985 -3.061 1.00 54.31 103 HIS A O 1
ATOM 839 N N . ASN A 1 104 ? 24.549 0.955 -4.160 1.00 49.34 104 ASN A N 1
ATOM 840 C CA . ASN A 1 104 ? 25.113 0.359 -5.375 1.00 49.34 104 ASN A CA 1
ATOM 841 C C . ASN A 1 104 ? 26.508 -0.257 -5.164 1.00 49.34 104 ASN A C 1
ATOM 843 O O . ASN A 1 104 ? 26.835 -1.241 -5.818 1.00 49.34 104 ASN A O 1
ATOM 847 N N . TYR A 1 105 ? 27.300 0.239 -4.207 1.00 49.34 105 TYR A N 1
ATOM 848 C CA . TYR A 1 105 ? 28.625 -0.322 -3.904 1.00 49.34 105 TYR A CA 1
ATOM 849 C C . TYR A 1 105 ? 28.582 -1.678 -3.180 1.00 49.34 105 TYR A C 1
ATOM 851 O O . TYR A 1 105 ? 29.563 -2.415 -3.214 1.00 49.34 105 TYR A O 1
ATOM 859 N N . ARG A 1 106 ? 27.461 -2.033 -2.536 1.00 49.22 106 ARG A N 1
ATOM 860 C CA . ARG A 1 106 ? 27.296 -3.314 -1.821 1.00 49.22 106 ARG A CA 1
ATOM 861 C C . ARG A 1 106 ? 26.921 -4.493 -2.718 1.00 49.22 106 ARG A C 1
ATOM 863 O O . ARG A 1 106 ? 26.999 -5.626 -2.264 1.00 49.22 106 ARG A O 1
ATOM 870 N N . ILE A 1 107 ? 26.482 -4.231 -3.948 1.00 52.00 107 ILE A N 1
ATOM 871 C CA . ILE A 1 107 ? 26.032 -5.263 -4.895 1.00 52.00 107 ILE A CA 1
ATOM 872 C C . ILE A 1 107 ? 27.141 -5.578 -5.920 1.00 52.00 107 ILE A C 1
ATOM 874 O O . ILE A 1 107 ? 27.116 -6.622 -6.564 1.00 52.00 107 ILE A O 1
ATOM 878 N N . THR A 1 108 ? 28.152 -4.709 -6.037 1.00 49.84 108 THR A N 1
ATOM 879 C CA . THR A 1 108 ? 29.309 -4.867 -6.935 1.00 49.84 108 THR A CA 1
ATOM 880 C C . THR A 1 108 ? 30.631 -5.186 -6.219 1.00 49.84 108 THR A C 1
ATOM 882 O O . THR A 1 108 ? 31.684 -5.065 -6.842 1.00 49.84 108 THR A O 1
ATOM 885 N N . SER A 1 109 ? 30.619 -5.552 -4.930 1.00 41.66 109 SER A N 1
ATOM 886 C CA . SER A 1 109 ? 31.794 -6.062 -4.188 1.00 41.66 109 SER A CA 1
ATOM 887 C C . SER A 1 109 ? 31.513 -7.414 -3.554 1.00 41.66 109 SER A C 1
ATOM 889 O O . SER A 1 109 ? 30.392 -7.573 -3.025 1.00 41.66 109 SER A O 1
#

Organism: NCBI:txid1961234

Secondary structure (DSSP, 8-state):
---GGGSTHHHHHHHHHHHHHSS--S--SSSPPB-TT-SS--S--S--B--HHHHHHHHHHHHHHHHHS--TTTHHHHHHHHHHHHHHHHHHIIIII---HHHHTTT--

InterPro domains:
  IPR008928 Six-hairpin glycosidase superfamily [SSF48208] (8-102)
  IPR024746 Glycosyl hydrolase family 100 [PF12899] (6-102)
  IPR024746 Glycosyl hydrolase family 100 [PTHR31916] (5-101)

pLDDT: mean 74.47, std 11.88, range [40.59, 88.94]

Foldseek 3Di:
DPDPLPPPVPLVVLVVVLCVQLPPDPDPALAGFDDACPAPRNDRPVCGGGHPRRLVVVLVSLVVSLVSQDCPDCSVVSNVSSVVSNVRSVVCCVPPVDDDPVVVVVVVD

Sequence (109 aa):
MHDCTELPEVPRGIKLILNLCLSDGFDTFPTLLCADGCSMIDRRMGIYGYPIEIQALFFFALRCSKQLLKPEHDGKKLIELIDKRITALCHHIQNYYWLDSYHNYRITS

Radius of gyration: 16.89 Å; chains: 1; bounding box: 55×36×37 Å